Protein AF-A0ABD1D7K5-F1 (afdb_monomer_lite)

Structure (mmCIF, N/CA/C/O backbone):
data_AF-A0ABD1D7K5-F1
#
_entry.id   AF-A0ABD1D7K5-F1
#
loop_
_atom_site.group_PDB
_atom_site.id
_atom_site.type_symbol
_atom_site.label_atom_id
_atom_site.label_alt_id
_atom_site.label_comp_id
_atom_site.label_asym_id
_atom_site.label_entity_id
_atom_site.label_seq_id
_atom_site.pdbx_PDB_ins_code
_atom_site.Cartn_x
_atom_site.Cartn_y
_atom_site.Cartn_z
_atom_site.occupancy
_atom_site.B_iso_or_equiv
_atom_site.auth_seq_id
_atom_site.auth_comp_id
_atom_site.auth_asym_id
_atom_site.auth_atom_id
_atom_site.pdbx_PDB_model_num
ATOM 1 N N . MET A 1 1 ? -1.793 2.125 -20.962 1.00 58.09 1 MET A N 1
ATOM 2 C CA . MET A 1 1 ? -1.812 3.459 -20.298 1.00 58.09 1 MET A CA 1
ATOM 3 C C . MET A 1 1 ? -2.986 3.672 -19.322 1.00 58.09 1 MET A C 1
ATOM 5 O O . MET A 1 1 ? -2.748 4.270 -18.279 1.00 58.09 1 MET A O 1
ATOM 9 N N . SER A 1 2 ? -4.227 3.218 -19.582 1.00 78.38 2 SER A N 1
ATOM 10 C CA . SER A 1 2 ? -5.354 3.367 -18.624 1.00 78.38 2 SER A CA 1
ATOM 11 C C . SER A 1 2 ? -5.197 2.517 -17.354 1.00 78.38 2 SER A C 1
ATOM 13 O O . SER A 1 2 ? -5.422 3.013 -16.255 1.00 78.38 2 SER A O 1
ATOM 15 N N . GLU A 1 3 ? -4.729 1.276 -17.493 1.00 89.62 3 GLU A N 1
ATOM 16 C CA . GLU A 1 3 ? -4.630 0.320 -16.383 1.00 89.62 3 GLU A CA 1
ATOM 17 C C . GLU A 1 3 ? -3.613 0.728 -15.306 1.00 89.62 3 GLU A C 1
ATOM 19 O O . GLU A 1 3 ? -3.962 0.787 -14.128 1.00 89.62 3 GLU A O 1
ATOM 24 N N . LEU A 1 4 ? -2.388 1.109 -15.692 1.00 90.81 4 LEU A N 1
ATOM 25 C CA . LEU A 1 4 ? -1.369 1.586 -14.746 1.00 90.81 4 LEU A CA 1
ATOM 26 C C . LEU A 1 4 ? -1.855 2.809 -13.953 1.00 90.81 4 LEU A C 1
ATOM 28 O O . LEU A 1 4 ? -1.654 2.895 -12.741 1.00 90.81 4 LEU A O 1
ATOM 32 N N . ARG A 1 5 ? -2.536 3.747 -14.624 1.00 93.31 5 ARG A N 1
ATOM 33 C CA . ARG A 1 5 ? -3.103 4.937 -13.979 1.00 93.31 5 ARG A CA 1
ATOM 34 C C . ARG A 1 5 ? -4.157 4.557 -12.941 1.00 93.31 5 ARG A C 1
ATOM 36 O O . ARG A 1 5 ? -4.178 5.137 -11.857 1.00 93.31 5 ARG A O 1
ATOM 43 N N . ASP A 1 6 ? -5.028 3.606 -13.256 1.00 96.19 6 ASP A N 1
ATOM 44 C CA . ASP A 1 6 ? -6.081 3.178 -12.338 1.00 96.19 6 ASP A CA 1
ATOM 45 C C . ASP A 1 6 ? -5.534 2.340 -11.178 1.00 96.19 6 ASP A C 1
ATOM 47 O O . ASP A 1 6 ? -5.989 2.506 -10.046 1.00 96.19 6 ASP A O 1
ATOM 51 N N . LEU A 1 7 ? -4.497 1.531 -11.403 1.00 96.44 7 LEU A N 1
ATOM 52 C CA . LEU A 1 7 ? -3.777 0.848 -10.327 1.00 96.44 7 LEU A CA 1
ATOM 53 C C . LEU A 1 7 ? -3.083 1.841 -9.388 1.00 96.44 7 LEU A C 1
ATOM 55 O O . LEU A 1 7 ? -3.203 1.707 -8.173 1.00 96.44 7 LEU A O 1
ATOM 59 N N . ARG A 1 8 ? -2.441 2.892 -9.915 1.00 94.25 8 ARG A N 1
ATOM 60 C CA . ARG A 1 8 ? -1.840 3.956 -9.088 1.00 94.25 8 ARG A CA 1
ATOM 61 C C . ARG A 1 8 ? -2.888 4.718 -8.272 1.00 94.25 8 ARG A C 1
ATOM 63 O O . ARG A 1 8 ? -2.648 5.028 -7.108 1.00 94.25 8 ARG A O 1
ATOM 70 N N . LYS A 1 9 ? -4.082 4.963 -8.826 1.00 96.31 9 LYS A N 1
ATOM 71 C CA . LYS A 1 9 ? -5.207 5.515 -8.046 1.00 96.31 9 LYS A CA 1
ATOM 72 C C . LYS A 1 9 ? -5.644 4.567 -6.929 1.00 96.31 9 LYS A C 1
ATOM 74 O O . LYS A 1 9 ? -5.894 5.031 -5.821 1.00 96.31 9 LYS A O 1
ATOM 79 N N . GLN A 1 10 ? -5.739 3.264 -7.202 1.00 97.00 10 GLN A N 1
ATOM 80 C CA . GLN A 1 10 ? -6.081 2.274 -6.177 1.00 97.00 10 GLN A CA 1
ATOM 81 C C . GLN A 1 10 ? -5.015 2.218 -5.078 1.00 97.00 10 GLN A C 1
ATOM 83 O O . GLN A 1 10 ? -5.369 2.188 -3.904 1.00 97.00 10 GLN A O 1
ATOM 88 N N . GLU A 1 11 ? -3.729 2.264 -5.433 1.00 96.25 11 GLU A N 1
ATOM 89 C CA . GLU A 1 11 ? -2.627 2.349 -4.468 1.00 96.25 11 GLU A CA 1
ATOM 90 C C . GLU A 1 11 ? -2.796 3.569 -3.550 1.00 96.25 11 GLU A C 1
ATOM 92 O O . GLU A 1 11 ? -2.765 3.432 -2.327 1.00 96.25 11 GLU A O 1
ATOM 97 N N . GLN A 1 12 ? -3.066 4.745 -4.124 1.00 95.56 12 GLN A N 1
ATOM 98 C CA . GLN A 1 12 ? -3.295 5.959 -3.343 1.00 95.56 12 GLN A CA 1
ATOM 99 C C . GLN A 1 12 ? -4.524 5.842 -2.431 1.00 95.56 12 GLN A C 1
ATOM 101 O O . GLN A 1 12 ? -4.472 6.240 -1.272 1.00 95.56 12 GLN A O 1
ATOM 106 N N . GLN A 1 13 ? -5.630 5.269 -2.911 1.00 96.50 13 GLN A N 1
ATOM 107 C CA . GLN A 1 13 ? -6.829 5.049 -2.091 1.00 96.50 13 GLN A CA 1
ATOM 108 C C . GLN A 1 13 ? -6.552 4.135 -0.889 1.00 96.50 13 GLN A C 1
ATOM 110 O O . GLN A 1 13 ? -7.100 4.344 0.195 1.00 96.50 13 GLN A O 1
ATOM 115 N N . LEU A 1 14 ? -5.689 3.133 -1.062 1.00 96.94 14 LEU A N 1
ATOM 116 C CA . LEU A 1 14 ? -5.283 2.237 0.018 1.00 96.94 14 LEU A CA 1
ATOM 117 C C . LEU A 1 14 ? -4.407 2.961 1.041 1.00 96.94 14 LEU A C 1
ATOM 119 O O . LEU A 1 14 ? -4.669 2.844 2.236 1.00 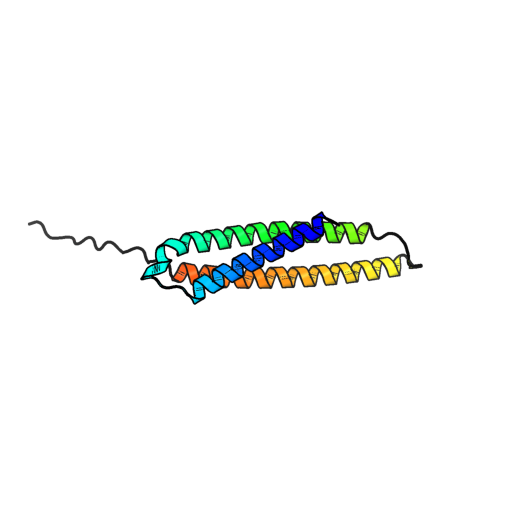96.94 14 LEU A O 1
ATOM 123 N N . ARG A 1 15 ? -3.456 3.787 0.591 1.00 94.38 15 ARG A N 1
ATOM 124 C CA . ARG A 1 15 ? -2.670 4.663 1.480 1.00 94.38 15 ARG A CA 1
ATOM 125 C C . ARG A 1 15 ? -3.571 5.618 2.272 1.00 94.38 15 ARG A C 1
ATOM 127 O O . ARG A 1 15 ? -3.449 5.696 3.490 1.00 94.38 15 ARG A O 1
ATOM 134 N N . ASN A 1 16 ? -4.554 6.240 1.619 1.00 95.25 16 ASN A N 1
ATOM 135 C CA . ASN A 1 16 ? -5.534 7.106 2.285 1.00 95.25 16 ASN A CA 1
ATOM 136 C C . ASN A 1 16 ? -6.374 6.344 3.326 1.00 95.25 16 ASN A C 1
ATOM 138 O O . ASN A 1 16 ? -6.788 6.916 4.332 1.00 95.25 16 ASN A O 1
ATOM 142 N N . THR A 1 17 ? -6.636 5.051 3.106 1.00 95.44 17 THR A N 1
ATOM 143 C CA . THR A 1 17 ? -7.341 4.209 4.086 1.00 95.44 17 THR A CA 1
ATOM 144 C C . THR A 1 17 ? -6.493 4.013 5.342 1.00 95.44 17 THR A C 1
ATOM 146 O O . THR A 1 17 ? -7.008 4.165 6.449 1.00 95.44 17 THR A O 1
ATOM 149 N N . LEU A 1 18 ? -5.192 3.739 5.190 1.00 94.31 18 LEU A N 1
ATOM 150 C CA . LEU A 1 18 ? -4.262 3.631 6.321 1.00 94.31 18 LEU A CA 1
ATOM 151 C C . LEU A 1 18 ? -4.164 4.956 7.088 1.00 94.31 18 LEU A C 1
ATOM 153 O O . LEU A 1 18 ? -4.237 4.966 8.317 1.00 94.31 18 LEU A O 1
ATOM 157 N N . GLU A 1 19 ? -4.088 6.078 6.372 1.00 94.62 19 GLU A N 1
ATOM 158 C CA . GLU A 1 19 ? -4.074 7.410 6.976 1.00 94.62 19 GLU A CA 1
ATOM 159 C C . GLU A 1 19 ? -5.376 7.712 7.734 1.00 94.62 19 GLU A C 1
ATOM 161 O O . GLU A 1 19 ? -5.337 8.170 8.875 1.00 94.62 19 GLU A O 1
ATOM 166 N N . SER A 1 20 ? -6.536 7.381 7.161 1.00 95.88 20 SER A N 1
ATOM 167 C CA . SER A 1 20 ? -7.832 7.538 7.830 1.00 95.88 20 SER A CA 1
ATOM 168 C C . SER A 1 20 ? -7.912 6.722 9.126 1.00 95.88 20 SER A C 1
ATOM 170 O O . SER A 1 20 ? -8.389 7.218 10.149 1.00 95.88 20 SER A O 1
ATOM 172 N N . VAL A 1 21 ? -7.390 5.492 9.127 1.00 95.44 21 VAL A N 1
ATOM 173 C CA . VAL A 1 21 ? -7.308 4.661 10.338 1.00 95.44 21 VAL A CA 1
ATOM 174 C C . VAL A 1 21 ? -6.309 5.244 11.351 1.00 95.44 21 VAL A C 1
ATOM 176 O O . VAL A 1 21 ? -6.564 5.213 12.557 1.00 95.44 21 VAL A O 1
ATOM 179 N N . SER A 1 22 ? -5.213 5.851 10.890 1.00 94.94 22 SER A N 1
ATOM 180 C CA . SER A 1 22 ? -4.265 6.584 11.741 1.00 94.94 22 SER A CA 1
ATOM 181 C C . SER A 1 22 ? -4.898 7.805 12.418 1.00 94.94 22 SER A C 1
ATOM 183 O O . SER A 1 22 ? -4.734 8.024 13.625 1.00 94.94 22 SER A O 1
ATOM 185 N N . GLN A 1 23 ? -5.698 8.571 11.674 1.00 95.56 23 GLN A N 1
ATOM 186 C CA . GLN A 1 23 ? -6.463 9.699 12.208 1.00 95.56 23 GLN A CA 1
ATOM 187 C C . GLN A 1 23 ? -7.510 9.228 13.222 1.00 95.56 23 GLN A C 1
ATOM 189 O O . GLN A 1 23 ? -7.633 9.824 14.294 1.00 95.56 23 GLN A O 1
ATOM 194 N N . PHE A 1 24 ? -8.213 8.126 12.937 1.00 95.44 24 PHE A N 1
ATOM 195 C CA . PHE A 1 24 ? -9.126 7.500 13.896 1.00 95.44 24 PHE A CA 1
ATOM 196 C C . PHE A 1 24 ? -8.402 7.142 15.199 1.00 95.44 24 PHE A C 1
ATOM 198 O O . PHE A 1 24 ? -8.866 7.506 16.275 1.00 95.44 24 PHE A O 1
ATOM 205 N N . LYS A 1 25 ? -7.232 6.493 15.114 1.00 94.56 25 LYS A N 1
ATOM 206 C CA . LYS A 1 25 ? -6.426 6.130 16.289 1.00 94.56 25 LYS A CA 1
ATOM 207 C C . LYS A 1 25 ? -6.019 7.357 17.104 1.00 94.56 25 LYS A C 1
ATOM 209 O O . LYS A 1 25 ? -6.050 7.311 18.330 1.00 94.56 25 LYS A O 1
ATOM 214 N N . THR A 1 26 ? -5.627 8.442 16.441 1.00 95.06 26 THR A N 1
ATOM 215 C CA . THR A 1 26 ? -5.225 9.695 17.105 1.00 95.06 26 THR A CA 1
ATOM 216 C C . THR A 1 26 ? -6.387 10.342 17.859 1.00 95.06 26 THR A C 1
ATOM 218 O O . THR A 1 26 ? -6.192 10.872 18.948 1.00 95.06 26 THR A O 1
ATOM 221 N N . ASN A 1 27 ? -7.601 10.237 17.318 1.00 95.06 27 ASN A N 1
ATOM 222 C CA . ASN A 1 27 ? -8.818 10.811 17.895 1.00 95.06 27 ASN A CA 1
ATOM 223 C C . ASN A 1 27 ? -9.648 9.796 18.701 1.00 95.06 27 ASN A C 1
ATOM 225 O O . ASN A 1 27 ? -10.816 10.052 19.009 1.00 95.06 27 ASN A O 1
ATOM 229 N N . TYR A 1 28 ? -9.076 8.632 19.015 1.00 94.69 28 TYR A N 1
ATOM 230 C CA . TYR A 1 28 ? -9.802 7.552 19.665 1.00 94.69 28 TYR A CA 1
ATOM 231 C C . TYR A 1 28 ? -10.262 7.961 21.069 1.00 94.69 28 TYR A C 1
ATOM 233 O O . TYR A 1 28 ? -9.504 8.512 21.866 1.00 94.69 28 TYR A O 1
ATOM 241 N N . LYS A 1 29 ? -11.525 7.652 21.364 1.00 93.50 29 LYS A N 1
ATOM 242 C CA . LYS A 1 29 ? -12.202 7.934 22.629 1.00 93.50 29 LYS A CA 1
ATOM 243 C C . LYS A 1 29 ? -13.036 6.706 22.976 1.00 93.50 29 LYS A C 1
ATOM 245 O O . LYS A 1 29 ? -13.972 6.428 22.222 1.00 93.50 29 LYS A O 1
ATOM 250 N N . PRO A 1 30 ? -12.693 5.935 24.021 1.00 90.75 30 PRO A N 1
ATOM 251 C CA . PRO A 1 30 ? -13.359 4.669 24.324 1.00 90.75 30 PRO A CA 1
ATOM 252 C C . PRO A 1 30 ? -14.885 4.777 24.411 1.00 90.75 30 PRO A C 1
ATOM 254 O O . PRO A 1 30 ? -15.598 3.935 23.878 1.00 90.75 30 PRO A O 1
ATOM 257 N N . GLU A 1 31 ? -15.383 5.846 25.020 1.00 92.56 31 GLU A N 1
ATOM 258 C CA . GLU A 1 31 ? -16.802 6.106 25.246 1.00 92.56 31 GLU A CA 1
ATOM 259 C C . GLU A 1 31 ? -17.609 6.367 23.965 1.00 92.56 31 GLU A C 1
ATOM 261 O O . GLU A 1 31 ? -18.824 6.188 23.967 1.00 92.56 31 GLU A O 1
ATOM 266 N N . VAL A 1 32 ? -16.946 6.754 22.869 1.00 92.12 32 VAL A N 1
ATOM 267 C CA . VAL A 1 32 ? -17.590 7.027 21.572 1.00 92.12 32 VAL A CA 1
ATOM 268 C C . VAL A 1 32 ? -17.268 5.940 20.547 1.00 92.12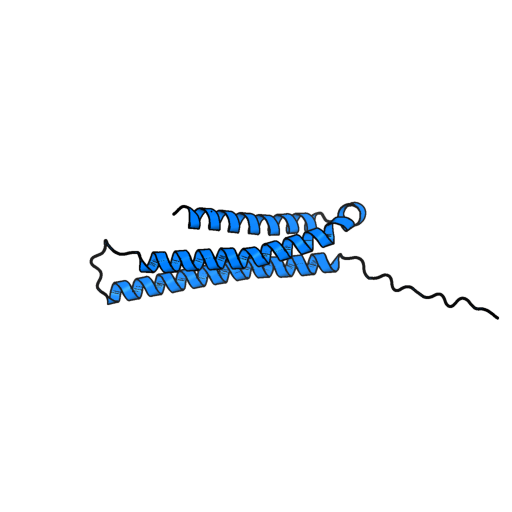 32 VAL A C 1
ATOM 270 O O . VAL A 1 32 ? -18.138 5.507 19.800 1.00 92.12 32 VAL A O 1
ATOM 273 N N . HIS A 1 33 ? -16.014 5.491 20.503 1.00 93.44 33 HIS A N 1
ATOM 274 C CA . HIS A 1 33 ? -15.443 4.784 19.356 1.00 93.44 33 HIS A CA 1
ATOM 275 C C . HIS A 1 33 ? -15.137 3.302 19.614 1.00 93.44 33 HIS A C 1
ATOM 277 O O . HIS A 1 33 ? -14.676 2.617 18.700 1.00 93.44 33 HIS A O 1
ATOM 283 N N . ALA A 1 34 ? -15.360 2.773 20.826 1.00 88.19 34 ALA A N 1
ATOM 284 C CA . ALA A 1 34 ? -15.016 1.380 21.144 1.00 88.19 34 ALA A CA 1
ATOM 285 C C . ALA A 1 34 ? -15.679 0.365 20.196 1.00 88.19 34 ALA A C 1
ATOM 287 O O . ALA A 1 34 ? -15.045 -0.617 19.810 1.00 88.19 34 ALA A O 1
ATOM 288 N N . GLY A 1 35 ? -16.917 0.632 19.765 1.00 90.12 35 GLY A N 1
ATOM 289 C CA . GLY A 1 35 ? -17.645 -0.222 18.820 1.00 90.12 35 GLY A CA 1
ATOM 290 C C . GLY A 1 35 ? -17.059 -0.252 17.403 1.00 90.12 35 GLY A C 1
ATOM 291 O O . GLY A 1 35 ? -17.333 -1.184 16.656 1.00 90.12 35 GLY A O 1
ATOM 292 N N . GLU A 1 36 ? -16.228 0.724 17.028 1.00 93.69 36 GLU A N 1
ATOM 293 C CA . GLU A 1 36 ? -15.623 0.800 15.692 1.00 93.69 36 GLU A CA 1
ATOM 294 C C . GLU A 1 36 ? -14.245 0.129 15.612 1.00 93.69 36 GLU A C 1
ATOM 296 O O . GLU A 1 36 ? -13.763 -0.128 14.510 1.00 93.69 36 GLU A O 1
ATOM 301 N N . LEU A 1 37 ? -13.593 -0.169 16.745 1.00 93.31 37 LEU A N 1
ATOM 302 C CA . LEU A 1 37 ? -12.200 -0.638 16.768 1.00 93.31 37 LEU A CA 1
ATOM 303 C C . LEU A 1 37 ? -11.966 -1.883 15.910 1.00 93.31 37 LEU A C 1
ATOM 305 O O . LEU A 1 37 ? -11.023 -1.914 15.120 1.00 93.31 37 LEU A O 1
ATOM 309 N N . VAL A 1 38 ? -12.821 -2.896 16.063 1.00 93.56 38 VAL A N 1
ATOM 310 C CA . VAL A 1 38 ? -12.704 -4.160 15.321 1.00 93.56 38 VAL A CA 1
ATOM 311 C C . VAL A 1 38 ? -12.832 -3.898 13.823 1.00 93.56 38 VAL A C 1
ATOM 313 O O . VAL A 1 38 ? -11.945 -4.281 13.064 1.00 93.56 38 VAL A O 1
ATOM 316 N N . THR A 1 39 ? -13.847 -3.135 13.413 1.00 95.00 39 THR A N 1
ATOM 317 C CA . THR A 1 39 ? -14.059 -2.746 12.014 1.00 95.00 39 THR A CA 1
ATOM 318 C C . THR A 1 39 ? -12.849 -2.009 11.440 1.00 95.00 39 THR A C 1
ATOM 320 O O . THR A 1 39 ? -12.431 -2.284 10.319 1.00 95.00 39 THR A O 1
ATOM 323 N N . ARG A 1 40 ? -12.228 -1.095 12.198 1.00 94.50 40 ARG A N 1
ATOM 324 C CA . ARG A 1 40 ? -11.032 -0.364 11.739 1.00 94.50 40 ARG A CA 1
ATOM 325 C C . ARG A 1 40 ? -9.820 -1.280 11.571 1.00 94.50 40 ARG A C 1
ATOM 327 O O . ARG A 1 40 ? -9.058 -1.092 10.625 1.00 94.50 40 ARG A O 1
ATOM 334 N N . ILE A 1 41 ? -9.655 -2.275 12.443 1.00 95.44 41 ILE A N 1
ATOM 335 C CA . ILE A 1 41 ? -8.604 -3.295 12.313 1.00 95.44 41 ILE A CA 1
ATOM 336 C C . ILE A 1 41 ? -8.852 -4.166 11.072 1.00 95.44 41 ILE A C 1
ATOM 338 O O . ILE A 1 41 ? -7.926 -4.402 10.301 1.00 95.44 41 ILE A O 1
ATOM 342 N N . GLU A 1 42 ? -10.091 -4.593 10.829 1.00 95.94 42 GLU A N 1
ATOM 343 C CA . GLU A 1 42 ? -10.453 -5.374 9.636 1.00 95.94 42 GLU A CA 1
ATOM 344 C C . GLU A 1 42 ? -10.259 -4.577 8.338 1.00 95.94 42 GLU A C 1
ATOM 346 O O . GLU A 1 42 ? -9.734 -5.106 7.355 1.00 95.94 42 GLU A O 1
ATOM 351 N N . MET A 1 43 ? -10.613 -3.286 8.336 1.00 95.75 43 MET A N 1
ATOM 352 C CA . MET A 1 43 ? -10.345 -2.379 7.214 1.00 95.75 43 MET A CA 1
ATOM 353 C C . MET A 1 43 ? -8.847 -2.272 6.919 1.00 95.75 43 MET A C 1
ATOM 355 O O . MET A 1 43 ? -8.452 -2.280 5.753 1.00 95.75 43 MET A O 1
ATOM 359 N N . LEU A 1 44 ? -8.018 -2.190 7.962 1.00 96.06 44 LEU A N 1
ATOM 360 C CA . LEU A 1 44 ? -6.565 -2.134 7.840 1.00 96.06 44 LEU A CA 1
ATOM 361 C C . LEU A 1 44 ? -6.007 -3.427 7.210 1.00 96.06 44 LEU A C 1
ATOM 363 O O . LEU A 1 44 ? -5.203 -3.367 6.280 1.00 96.06 44 LEU A O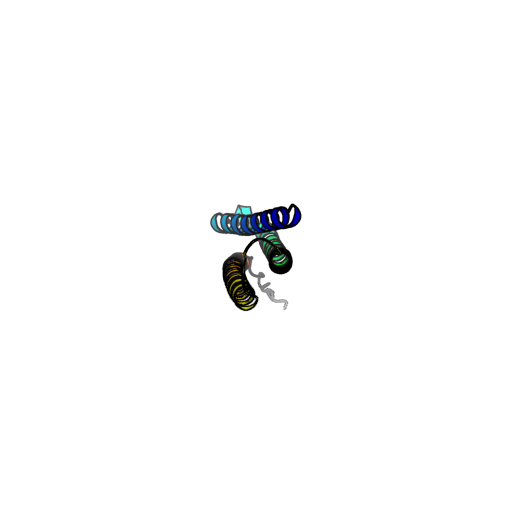 1
ATOM 367 N N . ASP A 1 45 ? -6.491 -4.590 7.656 1.00 96.06 45 ASP A N 1
ATOM 368 C CA . ASP A 1 45 ? -6.106 -5.906 7.124 1.00 96.06 45 ASP A CA 1
ATOM 369 C C . ASP A 1 45 ? -6.506 -6.069 5.651 1.00 96.06 45 ASP A C 1
ATOM 371 O O . ASP A 1 45 ? -5.711 -6.520 4.818 1.00 96.06 45 ASP A O 1
ATOM 375 N N . ALA A 1 46 ? -7.727 -5.655 5.305 1.00 96.69 46 ALA A N 1
ATOM 376 C CA . ALA A 1 46 ? -8.217 -5.682 3.933 1.00 96.69 46 ALA A CA 1
ATOM 377 C C . ALA A 1 46 ? -7.418 -4.736 3.021 1.00 96.69 46 ALA A C 1
ATOM 379 O O . ALA A 1 46 ? -7.064 -5.115 1.898 1.00 96.69 46 ALA A O 1
ATOM 380 N N . ALA A 1 47 ? -7.104 -3.529 3.503 1.00 96.25 47 ALA A N 1
ATOM 381 C CA . ALA A 1 47 ? -6.309 -2.557 2.762 1.00 96.25 47 ALA A CA 1
ATOM 382 C C . ALA A 1 47 ? -4.897 -3.089 2.483 1.00 96.25 47 ALA A C 1
ATOM 384 O O . ALA A 1 47 ? -4.448 -3.044 1.338 1.00 96.25 47 ALA A O 1
ATOM 385 N N . MET A 1 48 ? -4.241 -3.678 3.488 1.00 96.19 48 MET A N 1
ATOM 386 C CA . MET A 1 48 ? -2.900 -4.243 3.337 1.00 96.19 48 MET A CA 1
ATOM 387 C C . MET A 1 48 ? -2.873 -5.392 2.325 1.00 96.19 48 MET A C 1
ATOM 389 O O . MET A 1 48 ? -2.044 -5.418 1.413 1.00 96.19 48 MET A O 1
ATOM 393 N N . LYS A 1 49 ? -3.835 -6.318 2.417 1.00 95.62 49 LYS A N 1
ATOM 394 C CA . LYS A 1 49 ? -3.946 -7.428 1.462 1.00 95.62 49 LYS A CA 1
ATOM 395 C C . LYS A 1 49 ? -4.129 -6.923 0.030 1.00 95.62 49 LYS A C 1
ATOM 397 O O . LYS A 1 49 ? -3.495 -7.435 -0.891 1.00 95.62 49 LYS A O 1
ATOM 402 N N . LYS A 1 50 ? -4.990 -5.919 -0.174 1.00 96.88 50 LYS A N 1
ATOM 403 C CA . LYS A 1 50 ? -5.231 -5.343 -1.505 1.00 96.88 50 LYS A CA 1
ATOM 404 C C . LYS A 1 50 ? -4.025 -4.549 -2.015 1.00 96.88 50 LYS A C 1
ATOM 406 O O . LYS A 1 50 ? -3.771 -4.566 -3.217 1.00 96.88 50 LYS A O 1
ATOM 411 N N . PHE A 1 51 ? -3.270 -3.906 -1.127 1.00 96.38 51 PHE A N 1
ATOM 412 C CA . PHE A 1 51 ? -2.082 -3.132 -1.480 1.00 96.38 51 PHE A CA 1
ATOM 413 C C . PHE A 1 51 ? -1.017 -3.998 -2.149 1.00 96.38 51 PHE A C 1
ATOM 415 O O . PHE A 1 51 ? -0.597 -3.667 -3.255 1.00 96.38 51 PHE A O 1
ATOM 422 N N . TYR A 1 52 ? -0.670 -5.150 -1.565 1.00 93.56 52 TYR A N 1
ATOM 423 C CA . TYR A 1 52 ? 0.293 -6.070 -2.184 1.00 93.56 52 TYR A CA 1
ATOM 424 C C . TYR A 1 52 ? -0.156 -6.552 -3.568 1.00 93.56 52 TYR A C 1
ATOM 426 O O . TYR A 1 52 ? 0.652 -6.625 -4.491 1.00 93.56 52 TYR A O 1
ATOM 434 N N . VAL A 1 53 ? -1.453 -6.825 -3.749 1.00 96.12 53 VAL A N 1
ATOM 435 C CA . VAL A 1 53 ? -1.997 -7.225 -5.057 1.00 96.12 53 VAL A CA 1
ATOM 436 C C . VAL A 1 53 ? -1.860 -6.097 -6.081 1.00 96.12 53 VAL A C 1
ATOM 438 O O . VAL A 1 53 ? -1.448 -6.342 -7.212 1.00 96.12 53 VAL A O 1
ATOM 441 N N . VAL A 1 54 ? -2.206 -4.863 -5.705 1.00 96.50 54 VAL A N 1
ATOM 442 C CA . VAL A 1 54 ? -2.099 -3.698 -6.597 1.00 96.50 54 VAL A CA 1
ATOM 443 C C . VAL A 1 54 ? -0.639 -3.409 -6.944 1.00 96.50 54 VAL A C 1
ATOM 445 O O . VAL A 1 54 ? -0.336 -3.215 -8.118 1.00 96.50 54 VAL A O 1
ATOM 448 N N . ARG A 1 55 ? 0.268 -3.439 -5.961 1.00 94.12 55 ARG A N 1
ATOM 449 C CA . ARG A 1 55 ? 1.705 -3.235 -6.182 1.00 94.12 55 ARG A CA 1
ATOM 450 C C . ARG A 1 55 ? 2.295 -4.289 -7.105 1.00 94.12 55 ARG A C 1
ATOM 452 O O . ARG A 1 55 ? 2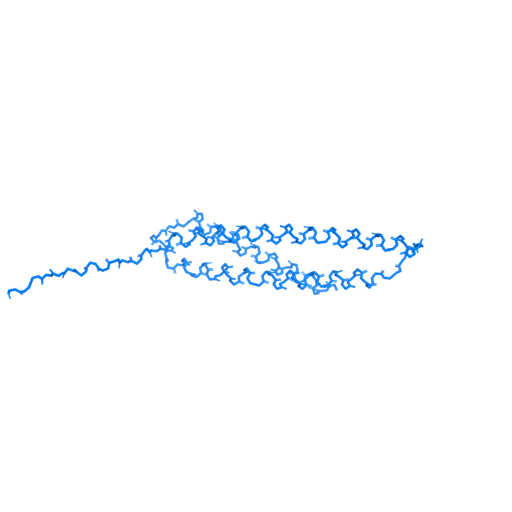.925 -3.917 -8.090 1.00 94.12 55 ARG A O 1
ATOM 459 N N . ARG A 1 56 ? 1.965 -5.567 -6.896 1.00 94.19 56 ARG A N 1
ATOM 460 C CA . ARG A 1 56 ? 2.428 -6.636 -7.786 1.00 94.19 56 ARG A CA 1
ATOM 461 C C . ARG A 1 56 ? 1.961 -6.439 -9.229 1.00 94.19 56 ARG A C 1
ATOM 463 O O . ARG A 1 56 ? 2.721 -6.687 -10.154 1.00 94.19 56 ARG A O 1
ATOM 470 N N . LYS A 1 57 ? 0.728 -5.966 -9.442 1.00 94.94 57 LYS A N 1
ATOM 471 C CA . LYS A 1 57 ? 0.230 -5.643 -10.791 1.00 94.94 57 LYS A CA 1
ATOM 472 C C . LYS A 1 57 ? 0.956 -4.451 -11.418 1.00 94.94 57 LYS A C 1
ATOM 474 O O . LYS A 1 57 ? 1.225 -4.473 -12.610 1.00 94.94 57 LYS A O 1
ATOM 479 N N . ILE A 1 58 ? 1.268 -3.422 -10.628 1.00 94.19 58 ILE A N 1
ATOM 480 C CA . ILE A 1 58 ? 2.052 -2.270 -11.096 1.00 94.19 58 ILE A CA 1
ATOM 481 C C . ILE A 1 58 ? 3.453 -2.715 -11.522 1.00 94.19 58 ILE A C 1
ATOM 483 O O . ILE A 1 58 ? 3.903 -2.302 -12.583 1.00 94.19 58 ILE A O 1
ATOM 487 N N . GLU A 1 59 ? 4.119 -3.553 -10.724 1.00 91.81 59 GLU A N 1
ATOM 488 C CA . GLU A 1 59 ? 5.436 -4.112 -11.058 1.00 91.81 59 GLU A CA 1
ATOM 489 C C . GLU A 1 59 ? 5.412 -4.850 -12.396 1.00 91.81 59 GLU A C 1
ATOM 491 O O . GLU A 1 59 ? 6.213 -4.522 -13.262 1.00 91.81 59 GLU A O 1
ATOM 496 N N . LEU A 1 60 ? 4.458 -5.769 -12.586 1.00 91.38 60 LEU A N 1
ATOM 497 C CA . LEU A 1 60 ? 4.335 -6.553 -13.819 1.00 91.38 60 LEU A CA 1
ATOM 498 C C . LEU A 1 60 ? 4.144 -5.664 -15.055 1.00 91.38 60 LEU A C 1
ATOM 500 O O . LEU A 1 60 ? 4.829 -5.848 -16.050 1.00 91.38 60 LEU A O 1
ATOM 504 N N . ILE A 1 61 ? 3.280 -4.646 -14.978 1.00 90.56 61 ILE A N 1
ATOM 505 C CA . ILE A 1 61 ? 3.068 -3.725 -16.107 1.00 90.56 61 ILE A CA 1
ATOM 506 C C . ILE A 1 61 ? 4.340 -2.928 -16.423 1.00 90.56 61 ILE A C 1
ATOM 508 O O . ILE A 1 61 ? 4.624 -2.650 -17.586 1.00 90.56 61 ILE A O 1
ATOM 512 N N . LEU A 1 62 ? 5.098 -2.516 -15.402 1.00 87.75 62 LEU A N 1
ATOM 513 C CA . LEU A 1 62 ? 6.355 -1.791 -15.608 1.00 87.75 62 LEU A CA 1
ATOM 514 C C . LEU A 1 62 ? 7.445 -2.704 -16.186 1.00 87.75 62 LEU A C 1
ATOM 516 O O . LEU A 1 62 ? 8.195 -2.254 -17.043 1.00 87.75 62 LEU A O 1
ATOM 520 N N . GLU A 1 63 ? 7.499 -3.969 -15.760 1.00 86.38 63 GLU A N 1
ATOM 521 C CA . GLU A 1 63 ? 8.360 -5.006 -16.345 1.00 86.38 63 GLU A CA 1
ATOM 522 C C . GLU A 1 63 ? 8.045 -5.206 -17.836 1.00 86.38 63 GLU A C 1
ATOM 524 O O . GLU A 1 63 ? 8.940 -5.086 -18.668 1.00 86.38 63 GLU A O 1
ATOM 529 N N . GLU A 1 64 ? 6.770 -5.394 -18.186 1.00 84.25 64 GLU A N 1
ATOM 530 C CA . GLU A 1 64 ? 6.312 -5.538 -19.577 1.00 84.25 64 GLU A CA 1
ATOM 531 C C . GLU A 1 64 ? 6.613 -4.284 -20.416 1.00 84.25 64 GLU A C 1
ATOM 533 O O . GLU A 1 64 ? 7.062 -4.380 -21.556 1.00 84.25 64 GLU A O 1
ATOM 538 N N . THR A 1 65 ? 6.435 -3.088 -19.843 1.00 76.31 65 THR A N 1
ATOM 539 C CA . THR A 1 65 ? 6.731 -1.822 -20.539 1.00 76.31 65 THR A CA 1
ATOM 540 C C . THR A 1 65 ? 8.228 -1.660 -20.819 1.00 76.31 65 THR A C 1
ATOM 542 O O . THR A 1 65 ? 8.599 -1.143 -21.872 1.00 76.31 65 THR A O 1
ATOM 545 N N . ASP A 1 66 ? 9.097 -2.096 -19.902 1.00 71.75 66 ASP A N 1
ATOM 546 C CA . ASP A 1 66 ? 10.551 -2.057 -20.098 1.00 71.75 66 ASP A CA 1
ATOM 547 C C . ASP A 1 66 ? 11.011 -3.032 -21.203 1.00 71.75 66 ASP A C 1
ATOM 549 O O . ASP A 1 66 ? 11.998 -2.765 -21.896 1.00 71.75 66 ASP A O 1
ATOM 553 N N . GLU A 1 67 ? 10.288 -4.139 -21.406 1.00 67.25 67 GLU A N 1
ATOM 554 C CA . GLU A 1 67 ? 10.530 -5.106 -22.485 1.00 67.25 67 GLU A CA 1
ATOM 555 C C . GLU A 1 67 ? 9.985 -4.628 -23.844 1.00 67.25 67 GLU A C 1
ATOM 557 O O . GLU A 1 67 ? 10.632 -4.830 -24.879 1.00 67.25 67 GLU A O 1
ATOM 562 N N . GLU A 1 68 ? 8.831 -3.951 -23.843 1.00 64.56 68 GLU A N 1
ATOM 563 C CA . GLU A 1 68 ? 8.170 -3.408 -25.037 1.00 64.56 68 GLU A CA 1
ATOM 564 C C . GLU A 1 68 ? 8.754 -2.081 -25.536 1.00 64.56 68 GLU A C 1
ATOM 566 O O . GLU A 1 68 ? 8.441 -1.676 -26.660 1.00 64.56 68 GLU A O 1
ATOM 571 N N . GLU A 1 69 ? 9.612 -1.402 -24.762 1.00 59.72 69 GLU A N 1
ATOM 572 C CA . GLU A 1 69 ? 10.286 -0.171 -25.188 1.00 59.72 69 GLU A CA 1
ATOM 573 C C . GLU A 1 69 ? 11.330 -0.475 -26.281 1.00 59.72 69 GLU A C 1
ATOM 575 O O . GLU A 1 69 ? 12.551 -0.558 -26.097 1.00 59.72 69 GLU A O 1
ATOM 580 N N . VAL A 1 70 ? 10.801 -0.681 -27.480 1.00 57.59 70 VAL A N 1
ATOM 581 C CA . VAL A 1 70 ? 11.514 -0.773 -28.736 1.00 57.59 70 VAL A CA 1
ATOM 582 C C . VAL A 1 70 ? 11.361 0.581 -29.429 1.00 57.59 70 VAL A C 1
ATOM 584 O O . VAL A 1 70 ? 10.254 1.071 -29.632 1.00 57.59 70 VAL A O 1
ATOM 587 N N . VAL A 1 71 ? 12.504 1.111 -29.874 1.00 57.16 71 VAL A N 1
ATOM 588 C CA . VAL A 1 71 ? 12.694 2.224 -30.824 1.00 57.16 71 VAL A CA 1
ATOM 589 C C . VAL A 1 71 ? 12.835 3.632 -30.220 1.00 57.16 71 VAL A C 1
ATOM 591 O O . VAL A 1 71 ? 11.860 4.251 -29.818 1.00 57.16 71 VAL A O 1
ATOM 594 N N . ALA A 1 72 ? 14.070 4.160 -30.286 1.00 52.56 72 ALA A N 1
ATOM 595 C CA . ALA A 1 72 ? 14.425 5.489 -30.841 1.00 52.56 72 ALA A CA 1
ATOM 596 C C . ALA A 1 72 ? 15.873 5.932 -30.520 1.00 52.56 72 ALA A C 1
ATOM 598 O O . ALA A 1 72 ? 16.243 7.066 -30.814 1.00 52.56 72 ALA A O 1
ATOM 599 N N . VAL A 1 73 ? 16.722 5.073 -29.947 1.00 60.22 73 VAL A N 1
ATOM 600 C CA . VAL A 1 73 ? 18.128 5.408 -29.672 1.00 60.22 73 VAL A CA 1
ATOM 601 C C . VAL A 1 73 ? 19.020 4.459 -30.468 1.00 60.22 73 VAL A C 1
ATOM 603 O O . VAL A 1 73 ? 18.775 3.253 -30.490 1.00 60.22 73 VAL A O 1
ATOM 606 N N . LYS A 1 74 ? 20.033 4.991 -31.168 1.00 72.69 74 LYS A N 1
ATOM 607 C CA . LYS A 1 74 ? 21.117 4.180 -31.750 1.00 72.69 74 LYS A CA 1
ATOM 608 C C . LYS A 1 74 ? 21.985 3.640 -30.609 1.00 72.69 74 LYS A C 1
ATOM 610 O O . LYS A 1 74 ? 23.096 4.110 -30.412 1.00 72.69 74 LYS A O 1
ATOM 615 N N . GLU A 1 75 ? 21.444 2.717 -29.832 1.00 74.81 75 GLU A N 1
ATOM 616 C CA . GLU A 1 75 ? 22.165 2.023 -28.770 1.00 74.81 75 GLU A CA 1
ATOM 617 C C . GLU A 1 75 ? 22.677 0.688 -29.280 1.00 74.81 75 GLU A C 1
ATOM 619 O O . GLU A 1 75 ? 22.002 -0.028 -30.028 1.00 74.81 75 GLU A O 1
ATOM 624 N N . THR A 1 76 ? 23.874 0.340 -28.836 1.00 83.69 76 THR A N 1
ATOM 625 C CA . THR A 1 76 ? 24.383 -1.025 -28.918 1.00 83.69 76 THR A CA 1
ATOM 626 C C . THR A 1 76 ? 23.578 -1.958 -27.999 1.00 83.69 76 THR A C 1
ATOM 628 O O . THR A 1 76 ? 22.962 -1.509 -27.024 1.00 83.69 76 THR A O 1
ATOM 631 N N . PRO A 1 77 ? 23.564 -3.275 -28.269 1.00 84.31 77 PRO A N 1
ATOM 632 C CA . PRO A 1 77 ? 22.945 -4.254 -27.376 1.00 84.31 77 PRO A CA 1
ATOM 633 C C . PRO A 1 77 ? 23.453 -4.170 -25.926 1.00 84.31 77 PRO A C 1
ATOM 635 O O . PRO A 1 77 ? 22.667 -4.325 -24.990 1.00 84.31 77 PRO A O 1
ATOM 638 N N . GLU A 1 78 ? 24.743 -3.889 -25.731 1.00 86.50 78 GLU A N 1
ATOM 639 C CA . GLU A 1 78 ? 25.376 -3.710 -24.423 1.00 86.50 78 GLU A CA 1
ATOM 640 C C . GLU A 1 78 ? 24.840 -2.479 -23.679 1.00 86.50 78 GLU A C 1
ATOM 642 O O . GLU A 1 78 ? 24.487 -2.586 -22.503 1.00 86.50 78 GLU A O 1
ATOM 647 N N . GLU A 1 79 ? 24.721 -1.333 -24.357 1.00 85.56 79 GLU A N 1
ATOM 648 C CA . GLU A 1 79 ? 24.152 -0.103 -23.785 1.00 85.56 79 GLU A CA 1
ATOM 649 C C . GLU A 1 79 ? 22.675 -0.290 -23.424 1.00 85.56 79 GLU A C 1
ATOM 651 O O . GLU A 1 79 ? 22.254 0.075 -22.322 1.00 85.56 79 GLU A O 1
ATOM 656 N N . LYS A 1 80 ? 21.900 -0.951 -24.298 1.00 82.88 80 LYS A N 1
ATOM 657 C CA . LYS A 1 80 ? 20.502 -1.305 -24.015 1.00 82.88 80 LYS A CA 1
ATOM 658 C C . LYS A 1 80 ? 20.400 -2.193 -22.772 1.00 82.88 80 LYS A C 1
ATOM 660 O O . LYS A 1 80 ? 19.573 -1.933 -21.898 1.00 82.88 80 LYS A O 1
ATOM 665 N N . LYS A 1 81 ? 21.245 -3.225 -22.665 1.00 85.12 81 LYS A N 1
ATOM 666 C CA . LYS A 1 81 ? 21.268 -4.143 -21.516 1.00 85.12 81 LYS A CA 1
ATOM 667 C C . LYS A 1 81 ? 21.635 -3.422 -20.218 1.00 85.12 81 LYS A C 1
ATOM 669 O O . LYS A 1 81 ? 20.976 -3.640 -19.205 1.00 85.12 81 LYS A O 1
ATOM 674 N N . ALA A 1 82 ? 22.648 -2.557 -20.247 1.00 87.50 82 ALA A N 1
ATOM 675 C CA . ALA A 1 82 ? 23.060 -1.781 -19.080 1.00 87.50 82 ALA A CA 1
ATOM 676 C C . ALA A 1 82 ? 21.941 -0.841 -18.604 1.00 87.50 82 ALA A C 1
ATOM 678 O O . ALA A 1 82 ? 21.616 -0.827 -17.418 1.00 87.50 82 ALA A O 1
ATOM 679 N N . ARG A 1 83 ? 21.282 -0.123 -19.524 1.00 86.94 83 ARG A N 1
ATOM 680 C CA . ARG A 1 83 ? 20.160 0.770 -19.197 1.00 86.94 83 ARG A CA 1
ATOM 681 C C . ARG A 1 83 ? 18.970 0.022 -18.590 1.00 86.94 83 ARG A C 1
ATOM 683 O O . ARG A 1 83 ? 18.416 0.475 -17.592 1.00 86.94 83 ARG A O 1
ATOM 690 N N . LEU A 1 84 ? 18.576 -1.110 -19.178 1.00 85.81 84 LEU A N 1
ATOM 691 C CA . LEU A 1 84 ? 17.477 -1.933 -18.656 1.00 85.81 84 LEU A CA 1
ATOM 692 C C . LEU A 1 84 ? 17.800 -2.509 -17.270 1.00 85.81 84 LEU A C 1
ATOM 694 O O . LEU A 1 84 ? 16.914 -2.576 -16.419 1.00 85.81 84 LEU A O 1
ATOM 698 N N . SER A 1 85 ? 19.065 -2.867 -17.023 1.00 89.12 85 SER A N 1
ATOM 699 C CA . SER A 1 85 ? 19.526 -3.289 -15.695 1.00 89.12 85 SER A CA 1
ATOM 700 C C . SER A 1 85 ? 19.348 -2.173 -14.665 1.00 89.12 85 SER A C 1
ATOM 702 O O . SER A 1 85 ? 18.721 -2.403 -13.638 1.00 89.12 85 SER A O 1
ATOM 704 N N . VAL A 1 86 ? 19.819 -0.954 -14.963 1.00 89.81 86 VAL A N 1
ATOM 705 C CA . VAL A 1 86 ? 19.684 0.197 -14.051 1.00 89.81 86 VAL A CA 1
ATOM 706 C C . VAL A 1 86 ? 18.214 0.502 -13.754 1.00 89.81 86 VAL A C 1
ATOM 708 O O . VAL A 1 86 ? 17.846 0.631 -12.592 1.00 89.81 86 VAL A O 1
ATOM 711 N N . ARG A 1 87 ? 17.348 0.538 -14.777 1.00 88.00 87 ARG A N 1
ATOM 712 C CA . ARG A 1 87 ? 15.901 0.767 -14.588 1.00 88.00 87 ARG A CA 1
ATOM 713 C C . ARG A 1 87 ? 15.239 -0.311 -13.734 1.00 88.00 87 ARG A C 1
ATOM 715 O O . ARG A 1 87 ? 14.394 -0.002 -12.897 1.00 88.00 87 ARG A O 1
ATOM 722 N N . THR A 1 88 ? 15.636 -1.568 -13.925 1.00 89.00 88 THR A N 1
ATOM 723 C CA . THR A 1 88 ? 15.159 -2.688 -13.105 1.00 89.00 88 THR A CA 1
ATOM 724 C C . THR A 1 88 ? 15.568 -2.508 -11.644 1.00 89.00 88 THR A C 1
ATOM 726 O O . THR A 1 88 ? 14.731 -2.662 -10.755 1.00 89.00 88 THR A O 1
ATOM 729 N N . ASP A 1 89 ? 16.822 -2.132 -11.388 1.00 91.31 89 ASP A N 1
ATOM 730 C CA . ASP A 1 89 ? 17.331 -1.900 -10.035 1.00 91.31 89 ASP A CA 1
ATOM 731 C C . ASP A 1 89 ? 16.629 -0.714 -9.355 1.00 91.31 89 ASP A C 1
ATOM 733 O O . ASP A 1 89 ? 16.189 -0.836 -8.210 1.00 91.31 89 ASP A O 1
ATOM 737 N N . GLU A 1 90 ? 16.447 0.404 -10.064 1.00 91.19 90 GLU A N 1
ATOM 738 C CA . GLU A 1 90 ? 15.719 1.583 -9.573 1.00 91.19 90 GLU A CA 1
ATOM 739 C C . GLU A 1 90 ? 14.264 1.247 -9.223 1.00 91.19 90 GLU A C 1
ATOM 741 O O . GLU A 1 90 ? 13.796 1.575 -8.129 1.00 91.19 90 GLU A O 1
ATOM 746 N N . ARG A 1 91 ? 13.559 0.523 -10.104 1.00 91.38 91 ARG A N 1
ATOM 747 C CA . ARG A 1 91 ? 12.183 0.063 -9.860 1.00 91.38 91 ARG A CA 1
ATOM 748 C C . ARG A 1 91 ? 12.108 -0.859 -8.646 1.00 91.38 91 ARG A C 1
ATOM 750 O O . ARG A 1 91 ? 11.209 -0.710 -7.816 1.00 91.38 91 ARG A O 1
ATOM 757 N N . ASN A 1 92 ? 13.031 -1.812 -8.533 1.00 90.12 92 ASN A N 1
ATOM 758 C CA . ASN A 1 92 ? 13.072 -2.747 -7.410 1.00 90.12 92 ASN A CA 1
ATOM 759 C C . ASN A 1 92 ? 13.332 -2.014 -6.089 1.00 90.12 92 ASN A C 1
ATOM 761 O O . ASN A 1 92 ? 12.671 -2.302 -5.088 1.00 90.12 92 ASN A O 1
ATOM 765 N N . ALA A 1 93 ? 14.241 -1.036 -6.091 1.00 93.88 93 ALA A N 1
ATOM 766 C CA . ALA A 1 93 ? 14.531 -0.203 -4.931 1.00 93.88 93 ALA A CA 1
ATOM 767 C C . ALA A 1 93 ? 13.320 0.650 -4.520 1.00 93.88 93 ALA A C 1
ATOM 769 O O . ALA A 1 93 ? 12.950 0.658 -3.343 1.00 93.88 93 ALA A O 1
ATOM 770 N N . GLU A 1 94 ? 12.657 1.313 -5.474 1.00 92.75 94 GLU A N 1
ATOM 771 C CA . GLU A 1 94 ? 11.437 2.089 -5.216 1.00 92.75 94 GLU A CA 1
ATOM 772 C C . GLU A 1 94 ? 10.332 1.191 -4.644 1.00 92.75 94 GLU A C 1
ATOM 774 O O . GLU A 1 94 ? 9.685 1.525 -3.649 1.00 92.75 94 GLU A O 1
ATOM 779 N N . ASN A 1 95 ? 10.136 0.013 -5.235 1.00 91.75 95 ASN A N 1
ATOM 780 C CA . ASN A 1 95 ? 9.099 -0.907 -4.802 1.00 91.75 95 ASN A CA 1
ATOM 781 C C . ASN A 1 95 ? 9.343 -1.466 -3.395 1.00 91.75 95 ASN A C 1
ATOM 783 O O . ASN A 1 95 ? 8.409 -1.550 -2.592 1.00 91.75 95 ASN A O 1
ATOM 787 N N . ALA A 1 96 ? 10.592 -1.814 -3.084 1.00 92.94 96 ALA A N 1
ATOM 788 C CA . ALA A 1 96 ? 10.985 -2.249 -1.751 1.00 92.94 96 ALA A CA 1
ATOM 789 C C . ALA A 1 96 ? 10.770 -1.132 -0.720 1.00 92.94 96 ALA A C 1
ATOM 791 O O . ALA A 1 96 ? 10.225 -1.386 0.356 1.00 92.94 96 ALA A O 1
ATOM 792 N N . HIS A 1 97 ? 11.138 0.107 -1.061 1.00 95.06 97 HIS A N 1
ATOM 793 C CA . HIS A 1 97 ? 10.935 1.266 -0.197 1.00 95.06 97 HIS A CA 1
ATOM 794 C C . HIS A 1 97 ? 9.449 1.498 0.110 1.00 95.06 97 HIS A C 1
ATOM 796 O O . HIS A 1 97 ? 9.063 1.547 1.278 1.00 95.06 97 HIS A O 1
ATOM 802 N N . ILE A 1 98 ? 8.613 1.552 -0.930 1.00 92.06 98 ILE A N 1
ATOM 803 C CA . ILE A 1 98 ? 7.161 1.733 -0.818 1.00 92.06 98 ILE A CA 1
ATOM 804 C C . ILE A 1 98 ? 6.518 0.625 0.024 1.00 92.06 98 ILE A C 1
ATOM 806 O O . ILE A 1 98 ? 5.694 0.901 0.897 1.00 92.06 98 ILE A O 1
ATOM 810 N N . SER A 1 99 ? 6.880 -0.632 -0.244 1.00 92.62 99 SER A N 1
ATOM 811 C CA . SER A 1 99 ? 6.294 -1.781 0.450 1.00 92.62 99 SER A CA 1
ATOM 812 C C . SER A 1 99 ? 6.629 -1.756 1.936 1.00 92.62 99 SER A C 1
ATOM 814 O O . SER A 1 99 ? 5.740 -1.954 2.761 1.00 92.62 99 SER A O 1
ATOM 816 N N . LYS A 1 100 ? 7.882 -1.433 2.272 1.00 95.19 100 LYS A N 1
ATOM 817 C CA . LYS A 1 100 ? 8.333 -1.317 3.657 1.00 95.19 100 LYS A CA 1
ATOM 818 C C . LYS A 1 100 ? 7.623 -0.189 4.405 1.00 95.19 100 LYS A C 1
ATOM 820 O O . LYS A 1 100 ? 7.143 -0.414 5.507 1.00 95.19 100 LYS A O 1
ATOM 825 N N . GLU A 1 101 ? 7.515 0.998 3.809 1.00 94.62 101 GLU A N 1
ATOM 826 C CA . GLU A 1 101 ? 6.834 2.144 4.431 1.00 94.62 101 GLU A CA 1
ATOM 827 C C . GLU A 1 101 ? 5.379 1.805 4.804 1.00 94.62 101 GLU A C 1
ATOM 829 O O . GLU A 1 101 ? 4.913 2.087 5.912 1.00 94.62 101 GLU A O 1
ATOM 834 N N . VAL A 1 102 ? 4.662 1.160 3.882 1.00 93.12 102 VAL A N 1
ATOM 835 C CA . VAL A 1 102 ? 3.263 0.774 4.083 1.00 93.12 102 VAL A CA 1
ATOM 836 C C . VAL A 1 102 ? 3.126 -0.362 5.100 1.00 93.12 102 VAL A C 1
ATOM 838 O O . VAL A 1 102 ? 2.222 -0.321 5.938 1.00 93.12 102 VAL A O 1
ATOM 841 N N . GLU A 1 103 ? 4.029 -1.342 5.075 1.00 95.50 103 GLU A N 1
ATOM 842 C CA . GLU A 1 103 ? 4.064 -2.442 6.043 1.00 95.50 103 GLU A CA 1
ATOM 843 C C . GLU A 1 103 ? 4.358 -1.951 7.464 1.00 95.50 103 GLU A C 1
ATOM 845 O O . GLU A 1 103 ? 3.651 -2.330 8.401 1.00 95.50 103 GLU A O 1
ATOM 850 N N . ASP A 1 104 ? 5.328 -1.050 7.624 1.00 95.38 104 ASP A N 1
ATOM 851 C CA . ASP A 1 104 ? 5.659 -0.435 8.910 1.00 95.38 104 ASP A CA 1
ATOM 852 C C . ASP A 1 104 ? 4.448 0.335 9.464 1.00 95.38 104 ASP A C 1
ATOM 854 O O . ASP A 1 104 ? 4.076 0.181 10.634 1.00 95.38 104 ASP A O 1
ATOM 858 N N . MET A 1 105 ? 3.769 1.124 8.623 1.00 94.12 105 MET A N 1
ATOM 859 C CA . MET A 1 105 ? 2.560 1.856 9.012 1.00 94.12 105 MET A CA 1
ATOM 860 C C . MET A 1 105 ? 1.433 0.909 9.443 1.00 94.12 105 MET A C 1
ATOM 862 O O . MET A 1 105 ? 0.822 1.106 10.498 1.00 94.12 105 MET A O 1
ATOM 866 N N . TYR A 1 106 ? 1.185 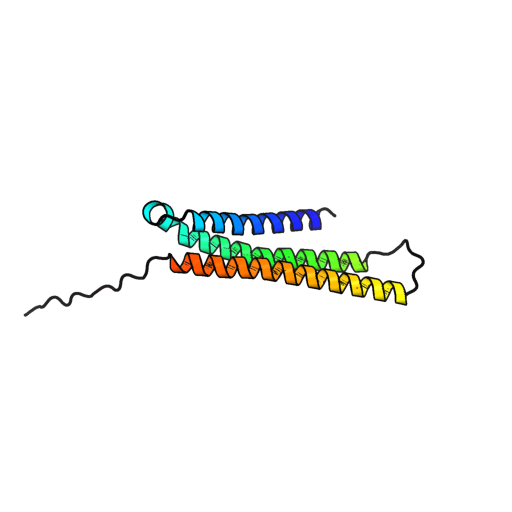-0.140 8.658 1.00 96.31 106 TYR A N 1
ATOM 867 C CA . TYR A 1 106 ? 0.198 -1.174 8.957 1.00 96.31 106 TYR A CA 1
ATOM 868 C C . TYR A 1 106 ? 0.490 -1.867 10.294 1.00 96.31 106 TYR A C 1
ATOM 870 O O . TYR A 1 106 ? -0.380 -1.911 11.167 1.00 96.31 106 TYR A O 1
ATOM 878 N N . CYS A 1 107 ? 1.708 -2.369 10.499 1.00 95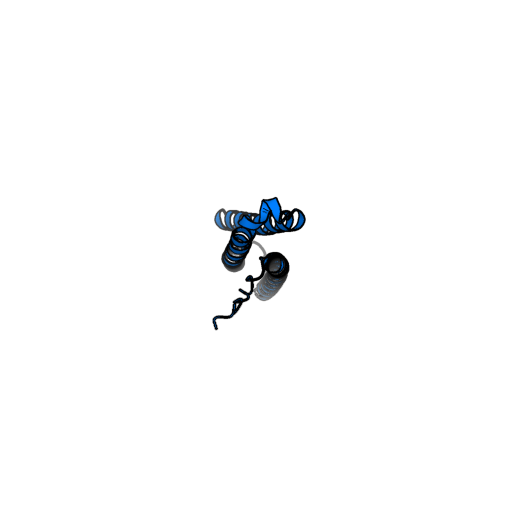.88 107 CYS A N 1
ATOM 879 C CA . CYS A 1 107 ? 2.086 -3.096 11.711 1.00 95.88 107 CYS A CA 1
ATOM 880 C C . CYS A 1 107 ? 1.950 -2.225 12.967 1.00 95.88 107 CYS A C 1
ATOM 882 O O . CYS A 1 107 ? 1.395 -2.670 13.981 1.00 95.88 107 CYS A O 1
ATOM 884 N N . ASN A 1 108 ? 2.390 -0.966 12.884 1.00 95.56 108 ASN A N 1
ATOM 885 C CA . ASN A 1 108 ? 2.296 -0.004 13.979 1.00 95.56 108 ASN A CA 1
ATOM 886 C C . ASN A 1 108 ? 0.840 0.336 14.325 1.00 95.56 108 ASN A C 1
ATOM 888 O O . ASN A 1 108 ? 0.459 0.314 15.503 1.00 95.56 108 ASN A O 1
ATOM 892 N N . LEU A 1 109 ? 0.003 0.609 13.318 1.00 96.00 109 LEU A N 1
ATOM 893 C CA . LEU A 1 109 ? -1.418 0.897 13.522 1.00 96.00 109 LEU A CA 1
ATOM 894 C C . LEU A 1 109 ? -2.168 -0.318 14.061 1.00 96.00 109 LEU A C 1
ATOM 896 O O . LEU A 1 109 ? -2.902 -0.192 15.040 1.00 96.00 109 LEU A O 1
ATOM 900 N N . LYS A 1 110 ? -1.945 -1.501 13.483 1.00 95.94 110 LYS A N 1
ATOM 901 C CA . LYS A 1 110 ? -2.605 -2.740 13.904 1.00 95.94 110 LYS A CA 1
ATOM 902 C C . LYS A 1 110 ? -2.307 -3.064 15.360 1.00 95.94 110 LYS A C 1
ATOM 904 O O . LYS A 1 110 ? -3.225 -3.354 16.124 1.00 95.94 110 LYS A O 1
ATOM 909 N N . SER A 1 111 ? -1.037 -2.991 15.748 1.00 95.56 111 SER A N 1
ATOM 910 C CA . SER A 1 111 ? -0.611 -3.261 17.123 1.00 95.56 111 SER A CA 1
ATOM 911 C C . SER A 1 111 ? -1.204 -2.240 18.094 1.00 95.56 111 SER A C 1
ATOM 913 O O . SER A 1 111 ? -1.747 -2.620 19.131 1.00 95.56 111 SER A O 1
ATOM 915 N N . SER A 1 112 ? -1.192 -0.957 17.718 1.00 95.25 112 SER A N 1
ATOM 916 C CA . SER A 1 112 ? -1.769 0.124 18.525 1.00 95.25 112 SER A CA 1
ATOM 917 C C . SER A 1 112 ? -3.273 -0.047 18.734 1.00 95.25 112 SER A C 1
ATOM 919 O O . SER A 1 112 ? -3.754 0.087 19.853 1.00 95.25 112 SER A O 1
ATOM 921 N N . LEU A 1 113 ? -4.025 -0.364 17.678 1.00 94.75 113 LEU A N 1
ATOM 922 C CA . LEU A 1 113 ? -5.474 -0.549 17.762 1.00 94.75 113 LEU A CA 1
ATOM 923 C C . LEU A 1 113 ? -5.846 -1.809 18.544 1.00 94.75 113 LEU A C 1
ATOM 925 O O . LEU A 1 113 ? -6.772 -1.776 19.350 1.00 94.75 113 LEU A O 1
ATOM 929 N N . LYS A 1 114 ? -5.101 -2.908 18.370 1.00 93.62 114 LYS A N 1
ATOM 930 C CA . LYS A 1 114 ? -5.312 -4.133 19.154 1.00 93.62 114 LYS A CA 1
ATOM 931 C C . LYS A 1 114 ? -5.075 -3.919 20.646 1.00 93.62 114 LYS A C 1
ATOM 933 O O . LYS A 1 114 ? -5.797 -4.497 21.449 1.00 93.62 114 LYS A O 1
ATOM 938 N N . ALA A 1 115 ? -4.114 -3.075 21.022 1.00 93.00 115 ALA A N 1
ATOM 939 C CA . ALA A 1 115 ? -3.869 -2.729 22.421 1.00 93.00 115 ALA A CA 1
ATOM 940 C C . ALA A 1 115 ? -5.030 -1.946 23.069 1.00 93.00 115 ALA A C 1
ATOM 942 O O . ALA A 1 115 ? -5.140 -1.931 24.292 1.00 93.00 115 ALA A O 1
ATOM 943 N N . LEU A 1 116 ? -5.892 -1.314 22.262 1.00 91.94 116 LEU A N 1
ATOM 944 C CA . LEU A 1 116 ? -7.080 -0.588 22.722 1.00 91.94 116 LEU A CA 1
ATOM 945 C C . LEU A 1 116 ? -8.320 -1.480 22.858 1.00 91.94 116 LEU A C 1
ATOM 947 O O . LEU A 1 116 ? -9.333 -1.019 23.387 1.00 91.94 116 LEU A O 1
ATOM 951 N N . LEU A 1 117 ? -8.269 -2.731 22.385 1.00 90.12 117 LEU A N 1
ATOM 952 C CA . LEU A 1 117 ? -9.385 -3.658 22.541 1.00 90.12 117 LEU A CA 1
ATOM 953 C C . LEU A 1 117 ? -9.604 -3.967 24.030 1.00 90.12 117 LEU A C 1
ATOM 955 O O . LEU A 1 117 ? -8.631 -4.177 24.765 1.00 90.12 117 LEU A O 1
ATOM 959 N N . PRO A 1 118 ? -10.866 -4.016 24.494 1.00 80.19 118 PRO A N 1
ATOM 960 C CA . PRO A 1 118 ? -11.157 -4.375 25.870 1.00 80.19 118 PRO A CA 1
ATOM 961 C C . PRO A 1 118 ? -10.600 -5.769 26.162 1.00 80.19 118 PRO A C 1
ATOM 963 O O . PRO A 1 118 ? -10.802 -6.713 25.394 1.00 80.19 118 PRO A O 1
ATOM 966 N N . LYS A 1 119 ? -9.880 -5.896 27.280 1.00 75.69 119 LYS A N 1
ATOM 967 C CA . LYS A 1 119 ? -9.424 -7.204 27.751 1.00 75.69 119 LYS A CA 1
ATOM 968 C C . LYS A 1 119 ? -10.651 -8.077 28.033 1.00 75.69 119 LYS A C 1
ATOM 970 O O . LYS A 1 119 ? -11.650 -7.546 28.526 1.00 75.69 119 LYS A O 1
ATOM 975 N N . PRO A 1 120 ? -10.584 -9.393 27.770 1.00 68.56 120 PRO A N 1
ATOM 976 C CA . PRO A 1 120 ? -11.604 -10.308 28.254 1.00 68.56 120 PRO A CA 1
ATOM 977 C C . PRO A 1 120 ? -11.750 -10.084 29.756 1.00 68.56 120 PRO A C 1
ATOM 979 O O . PRO A 1 120 ? -10.756 -10.115 30.485 1.00 68.56 120 PRO A O 1
ATOM 982 N N . VAL A 1 121 ? -12.966 -9.789 30.213 1.00 60.03 121 VAL A N 1
ATOM 983 C CA . VAL A 1 121 ? -13.239 -9.756 31.646 1.00 60.03 121 VAL A CA 1
ATOM 984 C C . VAL A 1 121 ? -13.023 -11.184 32.122 1.00 60.03 121 VAL A C 1
ATOM 986 O O . VAL A 1 121 ? -13.773 -12.079 31.738 1.00 60.03 121 VAL A O 1
ATOM 989 N N . GLU A 1 122 ? -11.970 -11.421 32.903 1.00 55.56 122 GLU A N 1
ATOM 990 C CA . GLU A 1 122 ? -11.865 -12.653 33.671 1.00 55.56 122 GLU A CA 1
ATOM 991 C C . GLU A 1 122 ? -13.104 -12.701 34.566 1.00 55.56 122 GLU A C 1
ATOM 993 O O . GLU A 1 122 ? -13.222 -11.939 35.530 1.00 55.56 122 GLU A O 1
ATOM 998 N N . SER A 1 123 ? -14.074 -13.544 34.200 1.00 48.25 123 SER A N 1
ATOM 999 C CA . SER A 1 123 ? -15.183 -13.894 35.075 1.00 48.25 123 SER A CA 1
ATOM 1000 C C . SER A 1 123 ? -14.571 -14.476 36.337 1.00 48.25 123 SER A C 1
ATOM 1002 O O . SER A 1 123 ? -14.225 -15.654 36.387 1.00 48.25 123 SER A O 1
ATOM 1004 N N . LYS A 1 124 ? -14.439 -13.647 37.374 1.00 49.97 124 LYS A N 1
ATOM 1005 C CA . LYS A 1 124 ? -14.352 -14.144 38.738 1.00 49.97 124 LYS A CA 1
ATOM 1006 C C . LYS A 1 124 ? -15.635 -14.926 38.966 1.00 49.97 124 LYS A C 1
ATOM 1008 O O . LYS A 1 124 ? -16.686 -14.340 39.218 1.00 49.97 124 LYS A O 1
ATOM 1013 N N . VAL A 1 125 ? -15.552 -16.244 38.819 1.00 53.88 125 VAL A N 1
ATOM 1014 C CA . VAL A 1 125 ? -16.505 -17.154 39.436 1.00 53.88 125 VAL A CA 1
ATOM 1015 C C . VAL A 1 125 ? -16.374 -16.870 40.924 1.00 53.88 125 VAL A C 1
ATOM 1017 O O . VAL A 1 125 ? -15.408 -17.267 41.571 1.00 53.88 125 VAL A O 1
ATOM 1020 N N . ALA A 1 126 ? -17.286 -16.054 41.442 1.00 53.81 126 ALA A N 1
ATOM 1021 C CA . ALA A 1 126 ? -17.527 -15.999 42.862 1.00 53.81 126 ALA A CA 1
ATOM 1022 C C . ALA A 1 126 ? -18.092 -17.374 43.223 1.00 53.81 126 ALA A C 1
ATOM 1024 O O . ALA A 1 126 ? -19.279 -17.630 43.034 1.00 53.81 126 ALA A O 1
ATOM 1025 N N . GLU A 1 127 ? -17.228 -18.279 43.680 1.00 50.59 127 GLU A N 1
ATOM 1026 C CA . GLU A 1 127 ? -17.651 -19.429 44.472 1.00 50.59 127 GLU A CA 1
ATOM 1027 C C . GLU A 1 127 ? -18.222 -18.883 45.785 1.00 50.59 127 GLU A C 1
ATOM 1029 O O . GLU A 1 127 ? -17.557 -18.765 46.814 1.00 50.59 127 GLU A O 1
ATOM 1034 N N . SER A 1 128 ? -19.480 -18.455 45.718 1.00 54.19 128 SER A N 1
ATOM 1035 C CA . SER A 1 128 ? -20.306 -18.235 46.889 1.00 54.19 128 SER A CA 1
ATOM 1036 C C . SER A 1 128 ? -20.725 -19.600 47.419 1.00 54.19 128 SER A C 1
ATOM 1038 O O . SER A 1 128 ? -21.551 -20.288 46.829 1.00 54.19 128 SER A O 1
ATOM 1040 N N . GLN A 1 129 ? -20.079 -19.967 48.522 1.00 51.72 129 GLN A N 1
ATOM 1041 C CA . GLN A 1 129 ? -20.574 -20.789 49.625 1.00 51.72 129 GLN A CA 1
ATOM 1042 C C . GLN A 1 129 ? -22.001 -21.344 49.462 1.00 51.72 129 GLN A C 1
ATOM 1044 O O . GLN A 1 129 ? -22.971 -20.586 49.465 1.00 51.72 129 GLN A O 1
ATOM 1049 N N . GLN A 1 130 ? -22.129 -22.671 49.491 1.00 54.25 130 GLN A N 1
ATOM 1050 C CA . GLN A 1 130 ? -23.304 -23.339 50.048 1.00 54.25 130 GLN A CA 1
ATOM 1051 C C . GLN A 1 130 ? -22.845 -24.483 50.963 1.00 54.25 130 GLN A C 1
ATOM 1053 O O . GLN A 1 130 ? -22.282 -25.461 50.486 1.00 54.25 130 GLN A O 1
ATOM 1058 N N . ASN A 1 131 ? -23.052 -24.231 52.263 1.00 46.06 131 ASN A N 1
ATOM 1059 C CA . ASN A 1 131 ? -23.322 -25.114 53.410 1.00 46.06 131 ASN A CA 1
ATOM 1060 C C . ASN A 1 131 ? -22.760 -26.537 53.453 1.00 46.06 131 ASN A C 1
ATOM 1062 O O . ASN A 1 131 ? -23.208 -27.383 52.651 1.00 46.06 131 ASN A O 1
#

Radius of gyration: 23.77 Å; chains: 1; bounding box: 49×36×85 Å

pLDDT: mean 86.48, std 13.97, range [46.06, 97.0]

Sequence (131 aa):
MSELRDLRKQEQQLRNTLESVSQFKTNYKPEVHAGELVTRIEMLDAAMKKFYVVRRKIELILEETDEEEVVAVKETPEEKKARLSVRTDERNAENAHISKEVEDMYCNLKSSLKALLPKPVESKVAESQQN

Secondary structure (DSSP, 8-state):
-HHHHHHHHHHHHHHHHHHHHHHHHHT--HHHHGGGHHHHHHHHHHHHHHHHHHHHHHHHHHHHHHHH--SS----HHHHHHHHHHHHHHHHHHHHHHHHHHHHHHHHHHHHHHHTSPPP-----------

Organism: Culex pipiens pipiens (NCBI:txid38569)

Foldseek 3Di:
DVLLVVLVVLLVVLVVLLVVLVVCLVVPDCVPCLVCLVVSLVSLVVSLVVNVVSLVVNLVVVVVVLVVPDDDDPDDPVRSVVVSVVVNVVSVVVSVVSNVVSVVSSVVSNVSSVVVHDDPPPPPPPPPDDD